Protein AF-X1NFS2-F1 (afdb_monomer_lite)

Structure (mmCIF, N/CA/C/O backbone):
data_AF-X1NFS2-F1
#
_entry.id   AF-X1NFS2-F1
#
loop_
_atom_site.group_PDB
_atom_site.id
_atom_site.type_symbol
_atom_site.label_atom_id
_atom_site.label_alt_id
_atom_site.label_comp_id
_atom_site.label_asym_id
_atom_site.label_entity_id
_atom_site.label_seq_id
_atom_site.pdbx_PDB_ins_code
_atom_site.Cartn_x
_atom_site.Cartn_y
_atom_site.Cartn_z
_atom_site.occupancy
_atom_site.B_iso_or_equiv
_atom_site.auth_seq_id
_atom_site.auth_comp_id
_atom_site.auth_asym_id
_atom_site.auth_atom_id
_atom_site.pdbx_PDB_model_num
ATOM 1 N N . ASP A 1 1 ? -10.050 -26.938 -20.218 1.00 44.41 1 ASP A N 1
ATOM 2 C CA . ASP A 1 1 ? -10.256 -25.912 -19.176 1.00 44.41 1 ASP A CA 1
ATOM 3 C C . ASP A 1 1 ? -10.489 -24.533 -19.755 1.00 44.41 1 ASP A C 1
ATOM 5 O O . ASP A 1 1 ? -9.606 -23.924 -20.346 1.00 44.41 1 ASP A O 1
ATOM 9 N N . CYS A 1 2 ? -11.745 -24.099 -19.664 1.00 41.06 2 CYS A N 1
ATOM 10 C CA . CYS A 1 2 ? -12.305 -22.962 -20.381 1.00 41.06 2 CYS A CA 1
ATOM 11 C C . CYS A 1 2 ? -11.637 -21.621 -20.049 1.00 41.06 2 CYS A C 1
ATOM 13 O O . CYS A 1 2 ? -11.488 -21.238 -18.887 1.00 41.06 2 CYS A O 1
ATOM 15 N N . TYR A 1 3 ? -11.348 -20.866 -21.108 1.00 47.44 3 TYR A N 1
ATOM 16 C CA . TYR A 1 3 ? -11.021 -19.443 -21.130 1.00 47.44 3 TYR A CA 1
ATOM 17 C C . TYR A 1 3 ? -12.019 -18.624 -20.284 1.00 47.44 3 TYR A C 1
ATOM 19 O O . TYR A 1 3 ? -13.071 -18.190 -20.753 1.00 47.44 3 TYR A O 1
ATOM 27 N N . ASN A 1 4 ? -11.715 -18.411 -19.000 1.00 65.75 4 ASN A N 1
ATOM 28 C CA . ASN A 1 4 ? -12.562 -17.617 -18.113 1.00 65.75 4 ASN A CA 1
ATOM 29 C C . ASN A 1 4 ? -12.209 -16.131 -18.257 1.00 65.75 4 ASN A C 1
ATOM 31 O O . ASN A 1 4 ? -11.450 -15.558 -17.470 1.00 65.75 4 ASN A O 1
ATOM 35 N N . LYS A 1 5 ? -12.793 -15.506 -19.285 1.00 57.88 5 LYS A N 1
ATOM 36 C CA . LYS A 1 5 ? -12.646 -14.079 -19.615 1.00 57.88 5 LYS A CA 1
ATOM 37 C C . LYS A 1 5 ? -12.845 -13.163 -18.400 1.00 57.88 5 LYS A C 1
ATOM 39 O O . LYS A 1 5 ? -12.156 -12.155 -18.286 1.00 57.88 5 LYS A O 1
ATOM 44 N N . ARG A 1 6 ? -13.727 -13.532 -17.462 1.00 56.00 6 ARG A N 1
ATOM 45 C CA . ARG A 1 6 ? -14.019 -12.769 -16.237 1.00 56.00 6 ARG A CA 1
ATOM 46 C C . ARG A 1 6 ? -12.866 -12.825 -15.230 1.00 56.00 6 ARG A C 1
ATOM 48 O O . ARG A 1 6 ? -12.454 -11.774 -14.752 1.00 56.00 6 ARG A O 1
ATOM 55 N N . ARG A 1 7 ? -12.268 -14.001 -14.984 1.00 58.59 7 ARG A N 1
ATOM 56 C CA . ARG A 1 7 ? -11.038 -14.127 -14.165 1.00 58.59 7 ARG A CA 1
ATOM 57 C C . ARG A 1 7 ? -9.870 -13.345 -14.769 1.00 58.59 7 ARG A C 1
ATOM 59 O O . ARG A 1 7 ? -9.134 -12.699 -14.027 1.00 58.59 7 ARG A O 1
ATOM 66 N N . ILE A 1 8 ? -9.724 -13.371 -16.096 1.00 60.22 8 ILE A N 1
ATOM 67 C CA . ILE A 1 8 ? -8.680 -12.616 -16.808 1.00 60.22 8 ILE A CA 1
ATOM 68 C C . ILE A 1 8 ? -8.913 -11.107 -16.644 1.00 60.22 8 ILE A C 1
ATOM 70 O O . ILE A 1 8 ? -8.021 -10.398 -16.186 1.00 60.22 8 ILE A O 1
ATOM 74 N N . LEU A 1 9 ? -10.125 -10.611 -16.915 1.00 60.97 9 LEU A N 1
ATOM 75 C CA . LEU A 1 9 ? -10.471 -9.195 -16.731 1.00 60.97 9 LEU A CA 1
ATOM 76 C C . LEU A 1 9 ? -10.301 -8.732 -15.281 1.00 60.97 9 LEU A C 1
ATOM 78 O O . LEU A 1 9 ? -9.800 -7.635 -15.041 1.00 60.97 9 LEU A O 1
ATOM 82 N N . GLU A 1 10 ? -10.672 -9.559 -14.307 1.00 60.59 10 GLU A N 1
ATOM 83 C CA . GLU A 1 10 ? -10.502 -9.250 -12.888 1.00 60.59 10 GLU A CA 1
ATOM 84 C C . GLU A 1 10 ? -9.035 -9.186 -12.453 1.00 60.59 10 GLU A C 1
ATOM 86 O O . GLU A 1 10 ? -8.709 -8.387 -11.569 1.00 60.59 10 GLU A O 1
ATOM 91 N N . ALA A 1 11 ? -8.164 -10.003 -13.052 1.00 57.12 11 ALA A N 1
ATOM 92 C CA . ALA A 1 11 ? -6.718 -9.926 -12.863 1.00 57.12 11 ALA A CA 1
ATOM 93 C C . ALA A 1 11 ? -6.122 -8.693 -13.568 1.00 57.12 11 ALA A C 1
ATOM 95 O O . ALA A 1 11 ? -5.189 -8.076 -13.057 1.00 57.12 11 ALA A O 1
ATOM 96 N N . MET A 1 12 ? -6.692 -8.286 -14.708 1.00 61.28 12 MET A N 1
ATOM 97 C CA . MET A 1 12 ? -6.244 -7.123 -15.481 1.00 61.28 12 MET A CA 1
ATOM 98 C C . MET A 1 12 ? -6.721 -5.773 -14.927 1.00 61.28 12 MET A C 1
ATOM 100 O O . MET A 1 12 ? -6.100 -4.754 -15.231 1.00 61.28 12 MET A O 1
ATOM 104 N N . THR A 1 13 ? -7.797 -5.739 -14.134 1.00 69.19 13 THR A N 1
ATOM 105 C CA . THR A 1 13 ? -8.452 -4.493 -13.677 1.00 69.19 13 THR A CA 1
ATOM 106 C C . THR A 1 13 ? -8.474 -4.316 -12.155 1.00 69.19 13 THR A C 1
ATOM 108 O O . THR A 1 13 ? -9.276 -3.543 -11.631 1.00 69.19 13 THR A O 1
ATOM 111 N N . TYR A 1 14 ? -7.574 -4.987 -11.434 1.00 79.00 14 TYR A N 1
ATOM 112 C CA . TYR A 1 14 ? -7.503 -4.933 -9.974 1.00 79.00 14 TYR A CA 1
ATOM 113 C C . TYR A 1 14 ? -7.518 -3.511 -9.373 1.00 79.00 14 TYR A C 1
ATOM 115 O O . TYR A 1 14 ? -6.587 -2.730 -9.544 1.00 79.00 14 TYR A O 1
ATOM 123 N N . GLY A 1 15 ? -8.534 -3.189 -8.574 1.00 86.25 15 GLY A N 1
ATOM 124 C CA . GLY A 1 15 ? -8.555 -1.949 -7.805 1.00 86.25 15 GLY A CA 1
ATOM 125 C C . GLY A 1 15 ? -9.428 -2.044 -6.566 1.00 86.25 15 GLY A C 1
ATOM 126 O O . GLY A 1 15 ? -10.465 -2.708 -6.589 1.00 86.25 15 GLY A O 1
ATOM 127 N N . VAL A 1 16 ? -9.011 -1.369 -5.497 1.00 91.00 16 VAL A N 1
ATOM 128 C CA . VAL A 1 16 ? -9.819 -1.202 -4.284 1.00 91.00 16 VAL A CA 1
ATOM 129 C C . VAL A 1 16 ? -10.737 0.012 -4.471 1.00 91.00 16 VAL A C 1
ATOM 131 O O . VAL A 1 16 ? -10.239 1.111 -4.728 1.00 91.00 16 VAL A O 1
ATOM 134 N N . PRO A 1 17 ? -12.069 -0.154 -4.383 1.00 91.06 17 PRO A N 1
ATOM 135 C CA . PRO A 1 17 ? -13.008 0.941 -4.596 1.00 91.06 17 PRO A CA 1
ATOM 136 C C . PRO A 1 17 ? -12.897 1.984 -3.482 1.00 91.06 17 PRO A C 1
ATOM 138 O O . PRO A 1 17 ? -12.544 1.659 -2.348 1.00 91.06 17 PRO A O 1
ATOM 141 N N . ALA A 1 18 ? -13.239 3.237 -3.795 1.00 90.31 18 ALA A N 1
ATOM 142 C CA . ALA A 1 18 ? -13.035 4.365 -2.889 1.00 90.31 18 ALA A CA 1
ATOM 143 C C . ALA A 1 18 ? -13.577 4.165 -1.458 1.00 90.31 18 ALA A C 1
ATOM 145 O O . ALA A 1 18 ? -12.801 4.417 -0.536 1.00 90.31 18 ALA A O 1
ATOM 146 N N . PRO A 1 19 ? -14.801 3.635 -1.250 1.00 91.00 19 PRO A N 1
ATOM 147 C CA . PRO A 1 19 ? -15.354 3.404 0.091 1.00 91.00 19 PRO A CA 1
ATOM 148 C C . PRO A 1 19 ? -14.625 2.334 0.916 1.00 91.00 19 PRO A C 1
ATOM 150 O O . PRO A 1 19 ? -14.922 2.166 2.090 1.00 91.00 1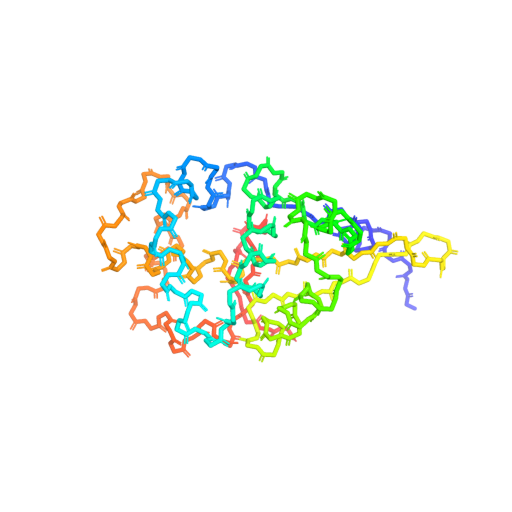9 PRO A O 1
ATOM 153 N N . ARG A 1 20 ? -13.708 1.575 0.303 1.00 92.94 20 ARG A N 1
ATOM 154 C CA . ARG A 1 20 ? -12.952 0.486 0.942 1.00 92.94 20 ARG A CA 1
ATOM 155 C C . ARG A 1 20 ? -11.458 0.784 1.064 1.00 92.94 20 ARG A C 1
ATOM 157 O O . ARG A 1 20 ? -10.673 -0.071 1.476 1.00 92.94 20 ARG A O 1
ATOM 164 N N . ARG A 1 21 ? -11.027 1.985 0.671 1.00 92.88 21 ARG A N 1
ATOM 165 C CA . ARG A 1 21 ? -9.631 2.410 0.806 1.00 92.88 21 ARG A CA 1
ATOM 166 C C . ARG A 1 21 ? -9.372 2.864 2.237 1.00 92.8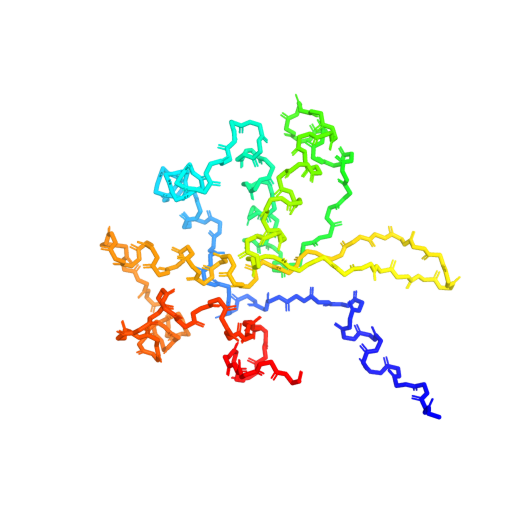8 21 ARG A C 1
ATOM 168 O O . ARG A 1 21 ? -9.579 4.025 2.563 1.00 92.88 21 ARG A O 1
ATOM 175 N N . MET A 1 22 ? -8.838 1.951 3.044 1.00 93.62 22 MET A N 1
ATOM 176 C CA . MET A 1 22 ? -8.458 2.217 4.441 1.00 93.62 22 MET A CA 1
ATOM 177 C C . MET A 1 22 ? -7.371 3.302 4.577 1.00 93.62 22 MET A C 1
ATOM 179 O O . MET A 1 22 ? -7.243 3.945 5.611 1.00 93.62 22 MET A O 1
ATOM 183 N N . LEU A 1 23 ? -6.573 3.515 3.524 1.00 94.12 23 LEU A N 1
ATOM 184 C CA . LEU A 1 23 ? -5.551 4.556 3.463 1.00 94.12 23 LEU A CA 1
ATOM 185 C C . LEU A 1 23 ? -5.950 5.607 2.424 1.00 94.12 23 LEU A C 1
ATOM 187 O O . LEU A 1 23 ? -5.854 5.366 1.220 1.00 94.12 23 LEU A O 1
ATOM 191 N N . THR A 1 24 ? -6.394 6.771 2.892 1.00 93.19 24 THR A N 1
ATOM 192 C CA . THR A 1 24 ? -6.723 7.927 2.045 1.00 93.19 24 THR A CA 1
ATOM 193 C C . THR A 1 24 ? -5.505 8.839 1.861 1.00 93.19 24 THR A C 1
ATOM 195 O O . THR A 1 24 ? -4.575 8.782 2.671 1.00 93.19 24 THR A O 1
ATOM 198 N N . PRO A 1 25 ? -5.482 9.723 0.842 1.00 93.88 25 PRO A N 1
ATOM 199 C CA . PRO A 1 25 ? -4.372 10.660 0.657 1.00 93.88 25 PRO A CA 1
ATOM 200 C C . PRO A 1 25 ? -4.146 11.561 1.877 1.00 93.88 25 PRO A C 1
ATOM 202 O O . PRO A 1 25 ? -3.010 11.756 2.306 1.00 93.88 25 PRO A O 1
ATOM 205 N N . GLY A 1 26 ? -5.234 12.050 2.483 1.00 92.75 26 GLY A N 1
ATOM 206 C CA . GLY A 1 26 ? -5.168 12.870 3.691 1.00 92.75 26 GLY A CA 1
ATOM 207 C C . GLY A 1 26 ? -4.599 12.109 4.889 1.00 92.75 26 GLY A C 1
ATOM 208 O O . GLY A 1 26 ? -3.801 12.668 5.637 1.00 92.75 26 GLY A O 1
ATOM 209 N N . LEU A 1 27 ? -4.956 10.831 5.054 1.00 93.50 27 LEU A N 1
ATOM 210 C CA . LEU A 1 27 ? -4.408 10.001 6.126 1.00 93.50 27 LEU A CA 1
ATOM 211 C C . LEU A 1 27 ? -2.920 9.700 5.906 1.00 93.50 27 LEU A C 1
ATOM 213 O O . LEU A 1 27 ? -2.134 9.837 6.840 1.00 93.50 27 LEU A O 1
ATOM 217 N N . LEU A 1 28 ? -2.532 9.349 4.675 1.00 94.44 28 LEU A N 1
ATOM 218 C CA . LEU A 1 28 ? -1.138 9.094 4.301 1.00 94.44 28 LEU A CA 1
ATOM 219 C C . LEU A 1 28 ? -0.239 10.298 4.616 1.00 94.44 28 LEU A C 1
ATOM 221 O O . LEU A 1 28 ? 0.846 10.115 5.158 1.00 94.44 28 LEU A O 1
ATOM 225 N N . LEU A 1 29 ? -0.706 11.516 4.321 1.00 93.88 29 LEU A N 1
ATOM 226 C CA . LEU A 1 29 ? 0.028 12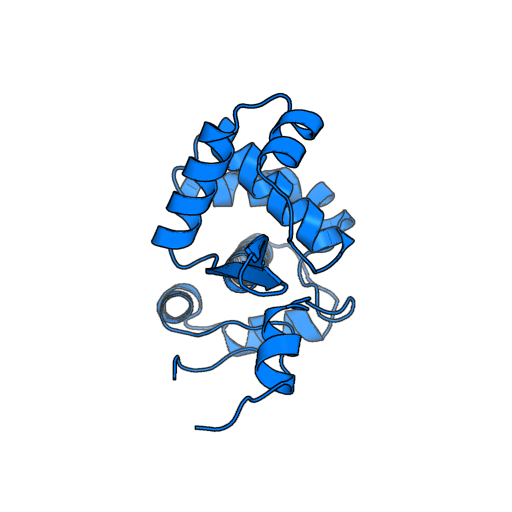.745 4.624 1.00 93.88 29 LEU A CA 1
ATOM 227 C C . LEU A 1 29 ? 0.078 13.023 6.134 1.00 93.88 29 LEU A C 1
ATOM 229 O O . LEU A 1 29 ? 1.154 13.207 6.693 1.00 93.88 29 LEU A O 1
ATOM 233 N N . LYS A 1 30 ? -1.076 13.006 6.816 1.00 94.88 30 LYS A N 1
ATOM 234 C CA . LYS A 1 30 ? -1.174 13.323 8.254 1.00 94.88 30 LYS A CA 1
ATOM 235 C C . LYS A 1 30 ? -0.436 12.329 9.150 1.00 94.88 30 LYS A C 1
ATOM 237 O O . LYS A 1 30 ? -0.040 12.683 10.256 1.00 94.88 30 LYS A O 1
ATOM 242 N N . LYS A 1 31 ? -0.308 11.074 8.718 1.00 95.56 31 LYS A N 1
ATOM 243 C CA . LYS A 1 31 ? 0.329 9.989 9.481 1.00 95.56 31 LYS A CA 1
ATOM 244 C C . LYS A 1 31 ? 1.624 9.505 8.836 1.00 95.56 31 LYS A C 1
ATOM 246 O O . LYS A 1 31 ? 2.064 8.389 9.112 1.00 95.56 31 LYS A O 1
ATOM 251 N N . HIS A 1 32 ? 2.242 10.354 8.016 1.00 94.88 32 HIS A N 1
ATOM 252 C CA . HIS A 1 32 ? 3.482 10.060 7.307 1.00 94.88 32 HIS A CA 1
ATOM 253 C C . HIS A 1 32 ? 4.557 9.466 8.226 1.00 94.88 32 HIS A C 1
ATOM 255 O O . HIS A 1 32 ? 5.113 8.418 7.909 1.00 94.88 32 HIS A O 1
ATOM 261 N N . ASP A 1 33 ? 4.805 10.074 9.387 1.00 95.38 33 ASP A N 1
ATOM 262 C CA . ASP A 1 33 ? 5.897 9.645 10.268 1.00 95.38 33 ASP A CA 1
ATOM 263 C C . ASP A 1 33 ? 5.647 8.279 10.903 1.00 95.38 33 ASP A C 1
ATOM 265 O O . ASP A 1 33 ? 6.558 7.458 10.957 1.00 95.38 33 ASP A O 1
ATOM 269 N N . TYR A 1 34 ? 4.405 7.969 11.278 1.00 96.50 34 TYR A N 1
ATOM 270 C CA . TYR A 1 34 ? 4.045 6.631 11.752 1.00 96.50 34 TYR A CA 1
ATOM 271 C C . TYR A 1 34 ? 4.208 5.580 10.651 1.00 96.50 34 TYR A C 1
ATOM 273 O O . TYR A 1 34 ? 4.781 4.517 10.885 1.00 96.50 34 TYR A O 1
ATOM 281 N N . ILE A 1 35 ? 3.765 5.886 9.427 1.00 96.50 35 ILE A N 1
ATOM 282 C CA . ILE A 1 35 ? 3.936 4.989 8.275 1.00 96.50 35 ILE A CA 1
ATOM 283 C C . ILE A 1 35 ? 5.429 4.795 7.980 1.00 96.50 35 ILE A C 1
ATOM 285 O O . ILE A 1 35 ? 5.880 3.674 7.750 1.00 96.50 35 ILE A O 1
ATOM 289 N N . ARG A 1 36 ? 6.224 5.867 8.048 1.00 96.31 36 ARG A N 1
ATOM 290 C CA . ARG A 1 36 ? 7.678 5.821 7.874 1.00 96.31 36 ARG A CA 1
ATOM 291 C C . ARG A 1 36 ? 8.331 4.940 8.934 1.00 96.31 36 ARG A C 1
ATOM 293 O O . ARG A 1 36 ? 9.191 4.138 8.577 1.00 96.31 36 ARG A O 1
ATOM 300 N N . THR A 1 37 ? 7.928 5.066 10.197 1.00 96.44 37 THR A N 1
ATOM 301 C CA . THR A 1 37 ? 8.418 4.240 11.309 1.00 96.44 37 THR A CA 1
ATOM 302 C C . THR A 1 37 ? 8.075 2.769 11.099 1.00 96.44 37 THR A C 1
ATOM 304 O O . THR A 1 37 ? 8.960 1.924 11.202 1.00 96.44 37 THR A O 1
ATOM 307 N N . TYR A 1 38 ? 6.845 2.451 10.688 1.00 96.31 38 TYR A N 1
ATOM 308 C CA . TYR A 1 38 ? 6.470 1.079 10.337 1.00 96.31 38 TYR A CA 1
ATOM 309 C C . TYR A 1 38 ? 7.372 0.501 9.235 1.00 96.31 38 TYR A C 1
ATOM 311 O O . TYR A 1 38 ? 7.924 -0.589 9.374 1.00 96.31 38 TYR A O 1
ATOM 319 N N . LEU A 1 39 ? 7.591 1.256 8.154 1.00 95.94 39 LEU A N 1
ATOM 320 C CA . LEU A 1 39 ? 8.461 0.835 7.053 1.00 95.94 39 LEU A CA 1
ATOM 321 C C . LEU A 1 39 ? 9.941 0.731 7.468 1.00 95.94 39 LEU A C 1
ATOM 323 O O . LEU A 1 39 ? 10.686 -0.074 6.908 1.00 95.94 39 LEU A O 1
ATOM 327 N N . LEU A 1 40 ? 10.385 1.529 8.442 1.00 95.12 40 LEU A N 1
ATOM 328 C CA . LEU A 1 40 ? 11.723 1.432 9.026 1.00 95.12 40 LEU A CA 1
ATOM 329 C C . LEU A 1 40 ? 11.884 0.136 9.826 1.00 95.12 40 LEU A C 1
ATOM 331 O O . LEU A 1 40 ? 12.897 -0.540 9.660 1.00 95.12 40 LEU A O 1
ATOM 335 N N . ASN A 1 41 ? 10.866 -0.257 10.594 1.00 93.44 41 ASN A N 1
ATOM 336 C CA . ASN A 1 41 ? 10.840 -1.527 11.330 1.00 93.44 41 ASN A CA 1
ATOM 337 C C . ASN A 1 41 ? 10.859 -2.754 10.401 1.00 93.44 41 ASN A C 1
ATOM 339 O O . ASN A 1 41 ? 11.222 -3.846 10.821 1.00 93.44 41 ASN A O 1
ATOM 343 N N . MET A 1 42 ? 10.536 -2.575 9.117 1.00 89.75 42 MET A N 1
ATOM 344 C CA . MET A 1 42 ? 10.716 -3.589 8.073 1.00 89.75 42 MET A CA 1
ATOM 345 C C . MET A 1 42 ? 12.132 -3.625 7.465 1.00 89.75 42 MET A C 1
ATOM 347 O O . MET A 1 42 ? 12.358 -4.296 6.456 1.00 89.75 42 MET A O 1
ATOM 351 N N . HIS A 1 43 ? 13.086 -2.870 8.016 1.00 93.44 43 HIS A N 1
ATOM 352 C CA . HIS A 1 43 ? 14.459 -2.753 7.511 1.00 93.44 43 HIS A CA 1
ATOM 353 C C . HIS A 1 43 ? 14.543 -2.283 6.045 1.00 93.44 43 HIS A C 1
ATOM 355 O O . HIS A 1 43 ? 15.444 -2.665 5.280 1.00 93.44 43 HIS A O 1
ATOM 361 N N . LEU A 1 44 ? 13.597 -1.436 5.626 1.00 93.75 44 LEU A N 1
ATOM 362 C CA . LEU A 1 44 ? 13.704 -0.703 4.369 1.00 93.75 44 LEU A CA 1
ATOM 363 C C . LEU A 1 44 ? 14.678 0.464 4.550 1.00 93.75 44 LEU A C 1
ATOM 365 O O . LEU A 1 44 ? 14.551 1.257 5.483 1.00 93.75 44 LEU A O 1
ATOM 369 N N . THR A 1 45 ? 15.633 0.596 3.634 1.00 94.25 45 THR A N 1
ATOM 370 C CA . THR A 1 45 ? 16.508 1.773 3.514 1.00 94.25 45 THR A CA 1
ATOM 371 C C . THR A 1 45 ? 15.699 3.010 3.122 1.00 94.25 45 THR A C 1
ATOM 373 O O . THR A 1 45 ? 14.562 2.897 2.672 1.00 94.25 45 THR A O 1
ATOM 376 N N . THR A 1 46 ? 16.282 4.208 3.222 1.00 93.50 46 THR A N 1
ATOM 377 C CA . THR A 1 46 ? 15.600 5.454 2.825 1.00 93.50 46 THR A CA 1
ATOM 378 C C . THR A 1 46 ? 15.036 5.388 1.404 1.00 93.50 46 THR A C 1
ATOM 380 O O . THR A 1 46 ? 13.848 5.620 1.217 1.00 93.50 46 THR A O 1
ATOM 383 N N . ALA A 1 47 ? 15.836 4.966 0.421 1.00 91.81 47 ALA A N 1
ATOM 384 C CA . ALA A 1 47 ? 15.376 4.886 -0.966 1.00 91.81 47 ALA A CA 1
ATOM 385 C C . ALA A 1 47 ? 14.282 3.822 -1.177 1.00 91.81 47 ALA A C 1
ATOM 387 O O . ALA A 1 47 ? 13.403 3.988 -2.020 1.00 91.81 47 ALA A O 1
ATOM 388 N N . GLU A 1 48 ? 14.317 2.724 -0.418 1.00 94.56 48 GLU A N 1
ATOM 389 C CA . GLU A 1 48 ? 13.273 1.698 -0.485 1.00 94.56 48 GLU A CA 1
ATOM 390 C C . GLU A 1 48 ? 11.968 2.169 0.173 1.00 94.56 48 GLU A C 1
ATOM 392 O O . GLU A 1 48 ? 10.886 1.856 -0.322 1.00 94.56 48 GLU A O 1
ATOM 397 N N . ARG A 1 49 ? 12.053 2.964 1.249 1.00 95.06 49 ARG A N 1
ATOM 398 C CA . ARG A 1 49 ? 10.885 3.616 1.855 1.00 95.06 49 ARG A CA 1
ATOM 399 C C . ARG A 1 49 ? 10.256 4.622 0.899 1.00 95.06 49 ARG A C 1
ATOM 401 O O . ARG A 1 49 ? 9.040 4.598 0.762 1.00 95.06 49 ARG A O 1
ATOM 408 N N . ASP A 1 50 ? 11.052 5.416 0.182 1.00 94.00 50 ASP A N 1
ATOM 409 C CA . ASP A 1 50 ? 10.544 6.332 -0.853 1.00 94.00 50 ASP A CA 1
ATOM 410 C C . ASP A 1 50 ? 9.739 5.560 -1.919 1.00 94.00 50 ASP A C 1
ATOM 412 O O . ASP A 1 50 ? 8.655 5.978 -2.323 1.00 94.00 50 ASP A O 1
ATOM 416 N N . ALA A 1 51 ? 10.222 4.382 -2.337 1.00 95.12 51 ALA A N 1
ATOM 417 C CA . ALA A 1 51 ? 9.501 3.516 -3.272 1.00 95.12 51 ALA A CA 1
ATOM 418 C C . ALA A 1 51 ? 8.206 2.933 -2.678 1.00 95.12 51 ALA A C 1
ATOM 420 O O . ALA A 1 51 ? 7.183 2.880 -3.362 1.00 95.12 51 ALA A O 1
ATOM 421 N N . ALA A 1 52 ? 8.218 2.524 -1.406 1.00 96.12 52 ALA A N 1
ATOM 422 C CA . ALA A 1 52 ? 7.012 2.076 -0.713 1.00 96.12 52 ALA A CA 1
ATOM 423 C C . ALA A 1 52 ? 5.976 3.210 -0.598 1.00 96.12 52 ALA A C 1
ATOM 425 O O . ALA A 1 52 ? 4.806 3.001 -0.912 1.00 96.12 52 ALA A O 1
ATOM 426 N N . PHE A 1 53 ? 6.403 4.424 -0.239 1.00 96.06 53 PHE A N 1
ATOM 427 C CA . PHE A 1 53 ? 5.545 5.610 -0.209 1.00 96.06 53 PHE A CA 1
ATOM 428 C C . PHE A 1 53 ? 4.972 5.947 -1.581 1.00 96.06 53 PHE A C 1
ATOM 430 O O . PHE A 1 53 ? 3.787 6.254 -1.684 1.00 96.06 53 PHE A O 1
ATOM 437 N N . PHE A 1 54 ? 5.766 5.833 -2.643 1.00 95.81 54 PHE A N 1
ATOM 438 C CA . PHE A 1 54 ? 5.291 6.016 -4.010 1.00 95.81 54 PHE A CA 1
ATOM 439 C C . PHE A 1 54 ? 4.155 5.037 -4.361 1.00 95.81 54 PHE A C 1
ATOM 441 O O . PHE A 1 54 ? 3.109 5.456 -4.863 1.00 95.81 54 PHE A O 1
ATOM 448 N N . LEU A 1 55 ? 4.300 3.750 -4.019 1.00 96.44 55 LEU A N 1
ATOM 449 C CA . LEU A 1 55 ? 3.244 2.746 -4.204 1.00 96.44 55 LEU A CA 1
ATOM 450 C C . LEU A 1 55 ? 1.996 3.059 -3.357 1.00 96.44 55 LEU A C 1
ATOM 452 O O . LEU A 1 55 ? 0.875 3.022 -3.873 1.00 96.44 55 LEU A O 1
ATOM 456 N N . LEU A 1 56 ? 2.181 3.410 -2.079 1.00 97.00 56 LEU A N 1
ATOM 457 C CA . LEU A 1 56 ? 1.097 3.774 -1.158 1.00 97.00 56 LEU A CA 1
ATOM 458 C C . LEU A 1 56 ? 0.346 5.029 -1.614 1.00 97.00 56 LEU A C 1
ATOM 460 O O . LEU A 1 56 ? -0.877 5.079 -1.502 1.00 97.00 56 LEU A O 1
ATOM 464 N N . ARG A 1 57 ? 1.048 6.015 -2.182 1.00 95.81 57 ARG A N 1
ATOM 465 C CA . ARG A 1 57 ? 0.454 7.225 -2.760 1.00 95.81 57 ARG A CA 1
ATOM 466 C C . ARG A 1 57 ? -0.478 6.863 -3.909 1.00 95.81 57 ARG A C 1
ATOM 468 O O . ARG A 1 57 ? -1.639 7.260 -3.904 1.00 95.81 57 ARG A O 1
ATOM 475 N N . ILE A 1 58 ? -0.008 6.056 -4.860 1.00 95.25 58 ILE A N 1
ATOM 476 C CA . ILE A 1 58 ? -0.826 5.611 -5.998 1.00 95.25 58 ILE A CA 1
ATOM 477 C C . ILE A 1 58 ? -2.063 4.842 -5.510 1.00 95.25 58 ILE A C 1
ATOM 479 O O . ILE A 1 58 ? -3.172 5.086 -5.988 1.00 95.25 58 ILE A O 1
ATOM 483 N N . TYR A 1 59 ? -1.899 3.960 -4.519 1.00 96.44 59 TYR A N 1
ATOM 484 C CA . TYR A 1 59 ? -3.022 3.264 -3.889 1.00 96.44 59 TYR A CA 1
ATOM 485 C C . TYR A 1 59 ? -4.028 4.237 -3.268 1.00 96.44 59 TYR A C 1
ATOM 487 O O . TYR A 1 59 ? -5.226 4.140 -3.535 1.00 96.44 59 TYR A O 1
ATOM 495 N N . ALA A 1 60 ? -3.552 5.198 -2.478 1.00 94.81 60 ALA A N 1
ATOM 496 C CA . ALA A 1 60 ? -4.408 6.147 -1.784 1.00 94.81 60 ALA A CA 1
ATOM 497 C C . ALA A 1 60 ? -5.250 6.975 -2.767 1.00 94.81 60 ALA A C 1
ATOM 499 O O . ALA A 1 60 ? -6.447 7.148 -2.548 1.00 94.81 60 ALA A O 1
ATOM 500 N N . TYR A 1 61 ? -4.668 7.413 -3.890 1.00 92.94 61 TYR A N 1
ATOM 501 C CA . TYR A 1 61 ? -5.366 8.223 -4.896 1.00 92.94 61 TYR A CA 1
ATOM 502 C C . TYR A 1 61 ? -6.284 7.426 -5.821 1.00 92.94 61 TYR A C 1
ATOM 504 O O . TYR A 1 61 ? -7.398 7.877 -6.097 1.00 92.94 61 TYR A O 1
ATOM 512 N N . TYR A 1 62 ? -5.879 6.229 -6.250 1.00 92.56 62 TYR A N 1
ATOM 513 C CA . TYR A 1 62 ? -6.569 5.521 -7.338 1.00 92.56 62 TYR A CA 1
ATOM 514 C C . TYR A 1 62 ? -7.110 4.140 -6.961 1.00 92.56 62 TYR A C 1
ATOM 516 O O . TYR A 1 62 ? -7.885 3.560 -7.719 1.00 92.56 62 TYR A O 1
ATOM 524 N N . GLY A 1 63 ? -6.665 3.562 -5.841 1.00 90.88 63 GLY A N 1
ATOM 525 C CA . GLY A 1 63 ? -6.954 2.176 -5.452 1.00 90.88 63 GLY A CA 1
ATOM 526 C C . GLY A 1 63 ? -6.351 1.119 -6.390 1.00 90.88 63 GLY A C 1
ATOM 527 O O . GLY A 1 63 ? -6.479 -0.074 -6.126 1.00 90.88 63 GLY A O 1
ATOM 528 N N . LYS A 1 64 ? -5.695 1.550 -7.475 1.00 90.31 64 LYS A N 1
ATOM 529 C CA . LYS A 1 64 ? -5.118 0.753 -8.562 1.00 90.31 64 LYS A CA 1
ATOM 530 C C . LYS A 1 64 ? -3.637 1.097 -8.681 1.00 90.31 64 LYS A C 1
ATOM 532 O O . LYS A 1 64 ? -3.310 2.241 -8.982 1.00 90.31 64 LYS A O 1
ATOM 537 N N . VAL A 1 65 ? -2.744 0.133 -8.465 1.00 91.69 65 VAL A N 1
ATOM 538 C CA . VAL A 1 65 ? -1.294 0.388 -8.403 1.00 91.69 65 VAL A CA 1
ATOM 539 C C . VAL A 1 65 ? -0.594 -0.285 -9.577 1.00 91.69 65 VAL A C 1
ATOM 541 O O . VAL A 1 65 ? -0.245 -1.464 -9.514 1.00 91.69 65 VAL A O 1
ATOM 544 N N . TYR A 1 66 ? -0.407 0.476 -10.660 1.00 90.94 66 TYR A N 1
ATOM 545 C CA . TYR A 1 66 ? 0.204 0.005 -11.912 1.00 90.94 66 TYR A CA 1
ATOM 546 C C . TYR A 1 66 ? 1.444 0.784 -12.392 1.00 90.94 66 TYR A C 1
ATOM 548 O O . TYR A 1 66 ? 1.632 0.894 -13.608 1.00 90.94 66 TYR A O 1
ATOM 556 N N . PRO A 1 67 ? 2.286 1.372 -11.521 1.00 89.00 67 PRO A N 1
ATOM 557 C CA . PRO A 1 67 ? 3.419 2.139 -12.011 1.00 89.00 67 PRO A CA 1
ATOM 558 C C . PRO A 1 67 ? 4.451 1.239 -12.692 1.00 89.00 67 PRO A C 1
ATOM 560 O O . PRO A 1 67 ? 4.700 0.101 -12.276 1.00 89.00 67 PRO A O 1
ATOM 563 N N . LYS A 1 68 ? 5.121 1.785 -13.705 1.00 87.44 68 LYS A N 1
ATOM 564 C CA . LYS A 1 68 ? 6.379 1.230 -14.198 1.00 87.44 68 LYS A CA 1
ATOM 565 C C . LYS A 1 68 ? 7.525 1.829 -13.375 1.00 87.44 68 LYS A C 1
ATOM 567 O O . LYS A 1 68 ? 7.423 2.942 -12.867 1.00 87.44 68 LYS A O 1
ATOM 572 N N . ALA A 1 69 ? 8.645 1.113 -13.268 1.00 84.94 69 ALA A N 1
ATOM 573 C CA . ALA A 1 69 ? 9.824 1.617 -12.557 1.00 84.94 69 ALA A CA 1
ATOM 574 C C . ALA A 1 69 ? 10.325 3.000 -13.053 1.00 84.94 69 ALA A C 1
ATOM 576 O O . ALA A 1 69 ? 10.769 3.773 -12.210 1.00 84.94 69 ALA A O 1
ATOM 577 N N . PRO A 1 70 ? 10.240 3.359 -14.356 1.00 89.31 70 PRO A N 1
ATOM 578 C CA . PRO A 1 70 ? 10.529 4.719 -14.820 1.00 89.31 70 PRO A CA 1
ATOM 579 C C . PRO A 1 70 ? 9.654 5.812 -14.187 1.00 89.31 70 PRO A C 1
ATOM 581 O O . PRO A 1 70 ? 10.178 6.860 -13.834 1.00 89.31 70 PRO A O 1
ATOM 584 N N . ASN A 1 71 ? 8.365 5.549 -13.938 1.00 87.44 71 ASN A N 1
ATOM 585 C CA . ASN A 1 71 ? 7.489 6.535 -13.292 1.00 87.44 71 ASN A CA 1
ATOM 586 C C . ASN A 1 71 ? 7.988 6.885 -11.882 1.00 87.44 71 ASN A C 1
ATOM 588 O O . ASN A 1 71 ? 7.938 8.033 -11.468 1.00 87.44 71 ASN A O 1
ATOM 592 N N . TYR A 1 72 ? 8.521 5.900 -11.151 1.00 88.25 72 TYR A N 1
ATOM 593 C CA . TYR A 1 72 ? 9.156 6.151 -9.855 1.00 88.25 72 TYR A CA 1
ATOM 594 C C . TYR A 1 72 ? 10.433 6.990 -9.989 1.00 88.25 72 TYR A C 1
ATOM 596 O O . TYR A 1 72 ? 10.702 7.842 -9.148 1.00 88.25 72 TYR A O 1
ATOM 604 N N . THR A 1 73 ? 11.244 6.747 -11.021 1.00 88.50 73 THR A N 1
ATOM 605 C CA . THR A 1 73 ? 12.487 7.508 -11.200 1.00 88.50 73 THR A CA 1
ATOM 606 C C . THR A 1 73 ? 12.226 8.961 -11.565 1.00 88.50 73 THR A C 1
ATOM 608 O O . THR A 1 73 ? 12.934 9.828 -11.066 1.00 88.50 73 THR A O 1
ATOM 611 N N . GLU A 1 74 ? 11.202 9.210 -12.381 1.00 85.75 74 GLU A N 1
ATOM 612 C CA . GLU A 1 74 ? 10.743 10.550 -12.763 1.00 85.75 74 GLU A CA 1
ATOM 613 C C . GLU A 1 74 ? 10.155 11.296 -11.557 1.00 85.75 74 GLU A C 1
ATOM 615 O O . GLU A 1 74 ? 10.565 12.415 -11.268 1.00 85.75 74 GLU A O 1
ATOM 620 N N . ASP A 1 75 ? 9.271 10.651 -10.790 1.00 82.62 75 ASP A N 1
ATOM 621 C CA . ASP A 1 75 ? 8.568 11.300 -9.676 1.00 82.62 75 ASP A CA 1
ATOM 622 C C . ASP A 1 75 ? 9.425 11.486 -8.415 1.00 82.62 75 ASP A C 1
ATOM 624 O O . ASP A 1 75 ? 9.146 12.365 -7.598 1.00 82.62 75 ASP A O 1
ATOM 628 N N . CYS A 1 76 ? 10.403 10.607 -8.182 1.00 83.94 76 CYS A N 1
ATOM 629 C CA . CYS A 1 76 ? 11.161 10.571 -6.928 1.00 83.94 76 CYS A CA 1
ATOM 630 C C . CYS A 1 76 ? 12.651 10.887 -7.101 1.00 83.94 76 CYS A C 1
ATOM 632 O O . CYS A 1 76 ? 13.361 10.931 -6.098 1.00 83.94 76 CYS A O 1
ATOM 634 N N . TYR A 1 77 ? 13.147 11.072 -8.331 1.00 84.81 77 TYR A N 1
ATOM 635 C CA . TYR A 1 77 ? 14.572 11.296 -8.625 1.00 84.81 77 TYR A CA 1
ATOM 636 C C . TYR A 1 77 ? 15.491 10.215 -8.014 1.00 84.81 77 TYR A C 1
ATOM 638 O O . TYR A 1 77 ? 16.584 10.480 -7.510 1.00 84.81 77 TYR A O 1
ATOM 646 N N . ARG A 1 78 ? 15.031 8.956 -8.018 1.00 88.69 78 ARG A N 1
ATOM 647 C CA . ARG A 1 78 ? 15.742 7.782 -7.472 1.00 88.69 78 ARG A CA 1
ATOM 648 C C . ARG A 1 78 ? 15.973 6.720 -8.545 1.00 88.69 78 ARG A C 1
ATOM 650 O O . ARG A 1 78 ? 15.389 6.759 -9.617 1.00 88.69 78 ARG A O 1
ATOM 657 N N . SER A 1 79 ? 16.812 5.724 -8.251 1.00 90.56 79 SER A N 1
ATOM 658 C CA . SER A 1 79 ? 17.124 4.648 -9.203 1.00 90.56 79 SER A CA 1
ATOM 659 C C . SER A 1 79 ? 16.006 3.600 -9.326 1.00 90.56 79 SER A C 1
ATOM 661 O O . SER A 1 79 ? 15.392 3.205 -8.332 1.00 90.56 79 SER A O 1
ATOM 663 N N . LYS A 1 80 ? 15.840 3.017 -10.525 1.00 92.94 80 LYS A N 1
ATOM 664 C CA . LYS A 1 80 ? 14.965 1.843 -10.750 1.00 92.94 80 LYS A CA 1
ATOM 665 C C . LYS A 1 80 ? 15.328 0.668 -9.831 1.00 92.94 80 LYS A C 1
ATOM 667 O O . LYS A 1 80 ? 14.464 -0.118 -9.451 1.00 92.94 80 LYS A O 1
ATOM 672 N N . ARG A 1 81 ? 16.605 0.544 -9.452 1.00 93.12 81 ARG A N 1
ATOM 673 C CA . ARG A 1 81 ? 17.098 -0.519 -8.566 1.00 93.12 81 ARG A CA 1
ATOM 674 C C . ARG A 1 81 ? 16.505 -0.414 -7.162 1.00 93.12 81 ARG A C 1
ATOM 676 O O . ARG A 1 81 ? 16.151 -1.441 -6.590 1.00 93.12 81 ARG A O 1
ATOM 683 N N . SER A 1 82 ? 16.372 0.798 -6.624 1.00 92.00 82 SER A N 1
ATOM 684 C CA . SER A 1 82 ? 15.765 1.031 -5.307 1.00 92.00 82 SER A CA 1
ATOM 685 C C . SER A 1 82 ? 14.298 0.605 -5.285 1.00 92.00 82 SER A C 1
ATOM 687 O O . SER A 1 82 ? 13.873 -0.069 -4.349 1.00 92.00 82 SER A O 1
ATOM 689 N N . PHE A 1 83 ? 13.559 0.901 -6.361 1.00 94.94 83 PHE A N 1
ATOM 690 C CA . PHE A 1 83 ? 12.181 0.445 -6.537 1.00 94.94 83 PHE A CA 1
ATOM 691 C C . PHE A 1 83 ? 12.073 -1.081 -6.500 1.00 94.94 83 PHE A C 1
ATOM 693 O O . PHE A 1 83 ? 11.325 -1.634 -5.696 1.00 94.94 83 PHE A O 1
ATOM 700 N N . TRP A 1 84 ? 12.868 -1.780 -7.317 1.00 95.19 84 TRP A N 1
ATOM 701 C CA . TRP A 1 84 ? 12.822 -3.243 -7.366 1.00 95.19 84 TRP A CA 1
ATOM 702 C C . TRP A 1 84 ? 13.280 -3.906 -6.068 1.00 95.19 84 TRP A C 1
ATOM 704 O O . TRP A 1 84 ? 12.712 -4.924 -5.679 1.00 95.19 84 TRP A O 1
ATOM 714 N N . ARG A 1 85 ? 14.261 -3.328 -5.365 1.00 95.06 85 ARG A N 1
ATOM 715 C CA . ARG A 1 85 ? 14.671 -3.814 -4.040 1.00 95.06 85 ARG A CA 1
ATOM 716 C C . ARG A 1 85 ? 13.549 -3.679 -3.012 1.00 95.06 85 ARG A C 1
ATOM 718 O O . ARG A 1 85 ? 13.303 -4.633 -2.278 1.00 95.06 85 ARG A O 1
ATOM 725 N N . ALA A 1 86 ? 12.846 -2.545 -3.001 1.00 95.50 86 ALA A N 1
ATOM 726 C CA . ALA A 1 86 ? 11.703 -2.329 -2.118 1.00 95.50 86 ALA A CA 1
ATOM 727 C C . ALA A 1 86 ? 10.585 -3.337 -2.399 1.00 95.50 86 ALA A C 1
ATOM 729 O O . ALA A 1 86 ? 10.151 -4.035 -1.486 1.00 95.50 86 ALA A O 1
ATOM 730 N N . VAL A 1 87 ? 10.186 -3.476 -3.670 1.00 96.06 87 VAL A N 1
ATOM 731 C CA . VAL A 1 87 ? 9.180 -4.457 -4.106 1.00 96.06 87 VAL A CA 1
ATOM 732 C C . VAL A 1 87 ? 9.577 -5.863 -3.661 1.00 96.06 87 VAL A C 1
ATOM 734 O O . VAL A 1 87 ? 8.799 -6.520 -2.981 1.00 96.06 87 VAL A O 1
ATOM 737 N N . ALA A 1 88 ? 10.812 -6.291 -3.936 1.00 95.56 88 ALA A N 1
ATOM 738 C CA . ALA A 1 88 ? 11.275 -7.629 -3.578 1.00 95.56 88 ALA A CA 1
ATOM 739 C C . ALA A 1 88 ? 11.314 -7.881 -2.060 1.00 95.56 88 ALA A C 1
ATOM 741 O O . ALA A 1 88 ? 11.175 -9.025 -1.632 1.00 95.56 88 ALA A O 1
ATOM 742 N N . LYS A 1 89 ? 11.553 -6.856 -1.230 1.00 96.06 89 LYS A N 1
ATOM 743 C CA . LYS A 1 89 ? 11.484 -6.981 0.238 1.00 96.06 89 LYS A CA 1
ATOM 744 C C . LYS A 1 89 ? 10.038 -7.083 0.722 1.00 96.06 89 LYS A C 1
ATOM 746 O O . LYS A 1 89 ? 9.737 -7.938 1.548 1.00 96.06 89 LYS A O 1
ATOM 751 N N . LEU A 1 90 ? 9.148 -6.251 0.185 1.00 95.81 90 LEU A N 1
ATOM 752 C CA . LEU A 1 90 ? 7.723 -6.268 0.518 1.00 95.81 90 LEU A CA 1
ATOM 753 C C . LEU A 1 90 ? 7.043 -7.579 0.076 1.00 95.81 90 LEU A C 1
ATOM 755 O O . LEU A 1 90 ? 6.221 -8.111 0.820 1.00 95.81 90 LEU A O 1
ATOM 759 N N . GLU A 1 91 ? 7.412 -8.120 -1.093 1.00 95.19 91 GLU A N 1
ATOM 760 C CA . GLU A 1 91 ? 6.968 -9.435 -1.585 1.00 95.19 91 GLU A CA 1
ATOM 761 C C . GLU A 1 91 ? 7.466 -10.560 -0.669 1.00 95.19 91 GLU A C 1
ATOM 763 O O . GLU A 1 91 ? 6.680 -11.401 -0.244 1.00 95.19 91 GLU A O 1
ATOM 768 N N . ARG A 1 92 ? 8.756 -10.554 -0.298 1.00 94.12 92 ARG A N 1
ATOM 769 C CA . ARG A 1 92 ? 9.330 -11.547 0.630 1.00 94.12 92 ARG A CA 1
ATOM 770 C C . ARG A 1 92 ? 8.689 -11.514 2.016 1.00 94.12 92 ARG A C 1
ATOM 772 O O . ARG A 1 92 ? 8.547 -12.557 2.639 1.00 94.12 92 ARG A O 1
ATOM 779 N N . ALA A 1 93 ? 8.276 -10.337 2.480 1.00 92.06 93 ALA A N 1
ATOM 780 C CA . ALA A 1 93 ? 7.509 -10.180 3.714 1.00 92.06 93 ALA A CA 1
ATOM 781 C C . ALA A 1 93 ? 6.030 -10.604 3.570 1.00 92.06 93 ALA A C 1
ATOM 783 O O . ALA A 1 93 ? 5.273 -10.550 4.537 1.00 92.06 93 ALA A O 1
ATOM 784 N N . GLY A 1 94 ? 5.592 -10.985 2.365 1.00 92.50 94 GLY A N 1
ATOM 785 C CA . GLY A 1 94 ? 4.217 -11.374 2.067 1.00 92.50 94 GLY A CA 1
ATOM 786 C C . GLY A 1 94 ? 3.208 -10.229 2.155 1.00 92.50 94 GLY A C 1
ATOM 787 O O . GLY A 1 94 ? 2.013 -10.504 2.261 1.00 92.50 94 GLY A O 1
ATOM 788 N N . LEU A 1 95 ? 3.661 -8.966 2.152 1.00 94.62 95 LEU A N 1
ATOM 789 C CA . LEU A 1 95 ? 2.808 -7.783 2.328 1.00 94.62 95 LEU A CA 1
ATOM 790 C C . LEU A 1 95 ? 2.226 -7.249 1.020 1.00 94.62 95 LEU A C 1
ATOM 792 O O . LEU A 1 95 ? 1.195 -6.569 1.044 1.00 94.62 95 LEU A O 1
ATOM 796 N N . ILE A 1 96 ? 2.887 -7.531 -0.102 1.00 94.88 96 ILE A N 1
ATOM 797 C CA . ILE A 1 96 ? 2.410 -7.157 -1.431 1.00 94.88 96 ILE A CA 1
ATOM 798 C C . ILE A 1 96 ? 2.477 -8.352 -2.375 1.00 94.88 96 ILE A C 1
ATOM 800 O O . ILE A 1 96 ? 3.406 -9.152 -2.289 1.00 94.88 96 ILE A O 1
ATOM 804 N N . ASP A 1 97 ? 1.540 -8.407 -3.320 1.00 92.06 97 ASP A N 1
ATOM 805 C CA . ASP A 1 97 ? 1.605 -9.336 -4.451 1.00 92.06 97 ASP A CA 1
ATOM 806 C C . ASP A 1 97 ? 1.871 -8.548 -5.735 1.00 92.06 97 ASP A C 1
ATOM 808 O O . ASP A 1 97 ? 1.187 -7.556 -6.011 1.00 92.06 97 ASP A O 1
ATOM 812 N N . ARG A 1 98 ? 2.803 -9.014 -6.566 1.00 91.81 98 ARG A N 1
ATOM 813 C CA . ARG A 1 98 ? 2.986 -8.508 -7.929 1.00 91.81 98 ARG A CA 1
ATOM 814 C C . ARG A 1 98 ? 2.361 -9.469 -8.926 1.00 91.81 98 ARG A C 1
ATOM 816 O O . ARG A 1 98 ? 2.678 -10.652 -8.955 1.00 91.81 98 ARG A O 1
ATOM 823 N N . ILE A 1 99 ? 1.488 -8.941 -9.771 1.00 88.81 99 ILE A N 1
ATOM 824 C CA . ILE A 1 99 ? 0.806 -9.691 -10.823 1.00 88.81 99 ILE A CA 1
ATOM 825 C C . ILE A 1 99 ? 1.209 -9.086 -12.163 1.00 88.81 99 ILE A C 1
ATOM 827 O O . ILE A 1 99 ? 0.931 -7.914 -12.427 1.00 88.81 99 ILE A O 1
ATOM 831 N N . ASN A 1 100 ? 1.851 -9.880 -13.015 1.00 86.75 100 ASN A N 1
ATOM 832 C CA . ASN A 1 100 ? 2.167 -9.464 -14.378 1.00 86.75 100 ASN A CA 1
ATOM 833 C C . ASN A 1 100 ? 0.869 -9.284 -15.175 1.00 86.75 100 ASN A C 1
ATOM 835 O O . ASN A 1 100 ? -0.019 -10.137 -15.148 1.00 86.75 100 ASN A O 1
ATOM 839 N N . ARG A 1 101 ? 0.756 -8.171 -15.900 1.00 83.81 101 ARG A N 1
ATOM 840 C CA . ARG A 1 101 ? -0.381 -7.886 -16.777 1.00 83.81 101 ARG A CA 1
ATOM 841 C C . ARG A 1 101 ? 0.030 -8.087 -18.223 1.00 83.81 101 ARG A C 1
ATOM 843 O O . ARG A 1 101 ? 1.001 -7.478 -18.668 1.00 83.81 101 ARG A O 1
ATOM 850 N N . TYR A 1 102 ? -0.751 -8.880 -18.948 1.00 80.94 102 TYR A N 1
ATOM 851 C CA . TYR A 1 102 ? -0.503 -9.211 -20.348 1.00 80.94 102 TYR A CA 1
ATOM 852 C C . TYR A 1 102 ? -1.634 -8.711 -21.241 1.00 80.94 102 TYR A C 1
ATOM 854 O O . TYR A 1 102 ? -2.799 -8.813 -20.869 1.00 80.94 102 TYR A O 1
ATOM 862 N N . LEU A 1 103 ? -1.294 -8.213 -22.425 1.00 79.44 103 LEU A N 1
ATOM 863 C CA . LEU A 1 103 ? -2.219 -7.948 -23.523 1.00 79.44 103 LEU A CA 1
ATOM 864 C C . LEU A 1 103 ? -1.672 -8.673 -24.752 1.00 79.44 103 LEU A C 1
ATOM 866 O O . LEU A 1 103 ? -0.523 -8.446 -25.113 1.00 79.44 103 LEU A O 1
ATOM 870 N N . ASN A 1 104 ? -2.459 -9.561 -25.366 1.00 82.69 104 ASN A N 1
ATOM 871 C CA . ASN A 1 104 ? -2.033 -10.358 -26.527 1.00 82.69 104 ASN A CA 1
ATOM 872 C C . ASN A 1 104 ? -0.667 -11.045 -26.316 1.00 82.69 104 ASN A C 1
ATOM 874 O O . ASN A 1 104 ? 0.237 -10.904 -27.130 1.00 82.69 104 ASN A O 1
ATOM 878 N N . HIS A 1 105 ? -0.496 -11.739 -25.183 1.00 80.06 105 HIS A N 1
ATOM 879 C CA . HIS A 1 105 ? 0.752 -12.406 -24.764 1.00 80.06 105 HIS A CA 1
ATOM 880 C C . HIS A 1 105 ? 1.947 -11.485 -24.445 1.00 80.06 105 HIS A C 1
ATOM 882 O O . HIS A 1 105 ? 2.948 -11.956 -23.911 1.00 80.06 105 HIS A O 1
ATOM 888 N N . LEU A 1 106 ? 1.836 -10.172 -24.659 1.00 82.12 106 LEU A N 1
ATOM 889 C CA . LEU A 1 106 ? 2.868 -9.197 -24.307 1.00 82.12 106 LEU A CA 1
ATOM 890 C C . LEU A 1 106 ? 2.641 -8.647 -22.901 1.00 82.12 106 LEU A C 1
ATOM 892 O O . LEU A 1 106 ? 1.550 -8.172 -22.581 1.00 82.12 106 LEU A O 1
ATOM 896 N N . GLN A 1 107 ? 3.671 -8.676 -22.053 1.00 82.50 107 GLN A N 1
ATOM 897 C CA . GLN A 1 107 ? 3.597 -8.049 -20.734 1.00 82.50 107 GLN A CA 1
ATOM 898 C C . GLN A 1 107 ? 3.579 -6.523 -20.886 1.00 82.50 107 GLN A C 1
ATOM 900 O O . GLN A 1 107 ? 4.548 -5.921 -21.341 1.00 82.50 107 GLN A O 1
ATOM 905 N N . ILE A 1 108 ? 2.487 -5.886 -20.464 1.00 82.25 108 ILE A N 1
ATOM 906 C CA . ILE A 1 108 ? 2.292 -4.435 -20.592 1.00 82.25 108 ILE A CA 1
ATOM 907 C C . ILE A 1 108 ? 2.672 -3.666 -19.321 1.00 82.25 108 ILE A C 1
ATOM 909 O O . ILE A 1 108 ? 3.098 -2.509 -19.391 1.00 82.25 108 ILE A O 1
ATOM 913 N N . SER A 1 109 ? 2.499 -4.283 -18.148 1.00 84.75 109 SER A N 1
ATOM 914 C CA . SER A 1 109 ? 2.781 -3.676 -16.843 1.00 84.75 109 SER A CA 1
ATOM 915 C C . SER A 1 109 ? 2.700 -4.706 -15.713 1.00 84.75 109 SER A C 1
ATOM 917 O O . SER A 1 109 ? 2.450 -5.890 -15.940 1.00 84.75 109 SER A O 1
ATOM 919 N N . ASN A 1 110 ? 2.889 -4.234 -14.481 1.00 89.06 110 ASN A N 1
ATOM 920 C CA . ASN A 1 110 ? 2.617 -4.994 -13.269 1.00 89.06 110 ASN A CA 1
ATOM 921 C C . ASN A 1 110 ? 1.461 -4.360 -12.502 1.00 89.06 110 ASN A C 1
ATOM 923 O O . ASN A 1 110 ? 1.309 -3.140 -12.484 1.00 89.06 110 ASN A O 1
ATOM 927 N N . CYS A 1 111 ? 0.681 -5.198 -11.833 1.00 90.69 111 CYS A N 1
ATOM 928 C CA . CYS A 1 111 ? -0.226 -4.813 -10.769 1.00 90.69 111 CYS A CA 1
ATOM 929 C C . CYS A 1 111 ? 0.399 -5.138 -9.421 1.00 90.69 111 CYS A C 1
ATOM 931 O O . CYS A 1 111 ? 0.742 -6.289 -9.173 1.00 90.69 111 CYS A O 1
ATOM 933 N N . TYR A 1 112 ? 0.490 -4.140 -8.545 1.00 93.75 112 TYR A N 1
ATOM 934 C CA . TYR A 1 112 ? 0.943 -4.316 -7.170 1.00 93.75 112 TYR A CA 1
ATOM 935 C C . TYR A 1 112 ? -0.270 -4.291 -6.242 1.00 93.75 112 TYR A C 1
ATOM 937 O O . TYR A 1 112 ? -0.950 -3.276 -6.099 1.00 93.75 112 TYR A O 1
ATOM 945 N N . ARG A 1 113 ? -0.577 -5.420 -5.615 1.00 93.62 113 ARG A N 1
ATOM 946 C CA . ARG A 1 113 ? -1.644 -5.507 -4.618 1.00 93.62 113 ARG A CA 1
ATOM 947 C C . ARG A 1 113 ? -1.066 -5.152 -3.263 1.00 93.62 113 ARG A C 1
ATOM 949 O O . ARG A 1 113 ? -0.209 -5.871 -2.765 1.00 93.62 113 ARG A O 1
ATOM 956 N N . LEU A 1 114 ? -1.524 -4.041 -2.695 1.00 96.19 114 LEU A N 1
ATOM 957 C CA . LEU A 1 114 ? -1.037 -3.523 -1.413 1.00 96.19 114 LEU A CA 1
ATOM 958 C C . LEU A 1 114 ? -1.985 -3.823 -0.249 1.00 96.19 114 LEU A C 1
ATOM 960 O O . LEU A 1 114 ? -1.783 -3.309 0.838 1.00 96.19 114 LEU A O 1
ATOM 964 N N . ASP A 1 115 ? -3.028 -4.620 -0.459 1.00 95.00 115 ASP A N 1
ATOM 965 C CA . ASP A 1 115 ? -4.101 -4.869 0.508 1.00 95.00 115 ASP A CA 1
ATOM 966 C C . ASP A 1 115 ? -3.603 -5.251 1.897 1.00 95.00 115 ASP A C 1
ATOM 968 O O . ASP A 1 115 ? -4.045 -4.681 2.892 1.00 95.00 115 ASP A O 1
ATOM 972 N N . LYS A 1 116 ? -2.666 -6.203 1.960 1.00 95.50 116 LYS A N 1
ATOM 973 C CA . LYS A 1 116 ? -2.121 -6.674 3.230 1.00 95.50 116 LYS A CA 1
ATOM 974 C C . LYS A 1 116 ? -1.230 -5.613 3.869 1.00 95.50 116 LYS A C 1
ATOM 976 O O . LYS A 1 116 ? -1.403 -5.336 5.047 1.00 95.50 116 LYS A O 1
ATOM 981 N N . LEU A 1 117 ? -0.352 -4.967 3.096 1.00 96.81 117 LEU A N 1
ATOM 982 C CA . LEU A 1 117 ? 0.429 -3.820 3.569 1.00 96.81 117 LEU A CA 1
ATOM 983 C C . LEU A 1 117 ? -0.471 -2.716 4.148 1.00 96.81 117 LEU A C 1
ATOM 985 O O . LEU A 1 117 ? -0.215 -2.226 5.241 1.00 96.81 117 LEU A O 1
ATOM 989 N N . VAL A 1 118 ? -1.534 -2.341 3.438 1.00 97.00 118 VAL A N 1
ATOM 990 C CA . VAL A 1 118 ? -2.483 -1.299 3.853 1.00 97.00 118 VAL A CA 1
ATOM 991 C C . VAL A 1 118 ? -3.222 -1.706 5.122 1.00 97.00 118 VAL A C 1
ATOM 993 O O . VAL A 1 118 ? -3.375 -0.879 6.015 1.00 97.00 118 VAL A O 1
ATOM 996 N N . LEU A 1 119 ? -3.635 -2.968 5.235 1.00 96.12 119 LEU A N 1
ATOM 997 C CA . LEU A 1 119 ? -4.262 -3.483 6.446 1.00 96.12 119 LEU A CA 1
ATOM 998 C C . LEU A 1 119 ? -3.285 -3.486 7.637 1.00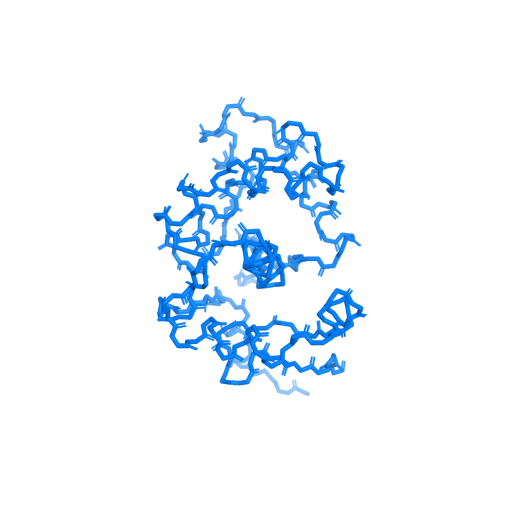 96.12 119 LEU A C 1
ATOM 1000 O O . LEU A 1 119 ? -3.655 -3.048 8.724 1.00 96.12 119 LEU A O 1
ATOM 1004 N N . CYS A 1 120 ? -2.027 -3.894 7.439 1.00 96.38 120 CYS A N 1
ATOM 1005 C CA . CYS A 1 120 ? -0.989 -3.793 8.468 1.00 96.38 120 CYS A CA 1
ATOM 1006 C C . CYS A 1 120 ? -0.755 -2.343 8.905 1.00 96.38 120 CYS A C 1
ATOM 1008 O O . CYS A 1 120 ? -0.658 -2.073 10.098 1.00 96.38 120 CYS A O 1
ATOM 1010 N N . LEU A 1 121 ? -0.698 -1.404 7.958 1.00 96.94 121 LEU A N 1
ATOM 1011 C CA . LEU A 1 121 ? -0.563 0.019 8.265 1.00 96.94 121 LEU A CA 1
ATOM 1012 C C . LEU A 1 121 ? -1.776 0.540 9.035 1.00 96.94 121 LEU A C 1
ATOM 1014 O O . LEU A 1 121 ? -1.600 1.233 10.030 1.00 96.94 121 LEU A O 1
ATOM 1018 N N . ALA A 1 122 ? -2.994 0.188 8.623 1.00 95.81 122 ALA A N 1
ATOM 1019 C CA . ALA A 1 122 ? -4.205 0.590 9.328 1.00 95.81 122 ALA A CA 1
ATOM 1020 C C . ALA A 1 122 ? -4.220 0.060 10.768 1.00 95.81 122 ALA A C 1
ATOM 1022 O O . ALA A 1 122 ? -4.508 0.815 11.694 1.00 95.81 122 ALA A O 1
ATOM 1023 N N . ARG A 1 123 ? -3.828 -1.206 10.971 1.00 95.75 123 ARG A N 1
ATOM 1024 C CA . ARG A 1 123 ? -3.693 -1.786 12.309 1.00 95.75 123 ARG A CA 1
ATOM 1025 C C . ARG A 1 123 ? -2.643 -1.061 13.142 1.00 95.75 123 ARG A C 1
ATOM 1027 O O . ARG A 1 123 ? -2.942 -0.655 14.258 1.00 95.75 123 ARG A O 1
ATOM 1034 N N . TYR A 1 124 ? -1.448 -0.866 12.589 1.00 95.94 124 TYR A N 1
ATOM 1035 C CA . TYR A 1 124 ? -0.360 -0.170 13.270 1.00 95.94 124 TYR A CA 1
ATOM 1036 C C . TYR A 1 124 ? -0.773 1.249 13.681 1.00 95.94 124 TYR A C 1
ATOM 1038 O O . TYR A 1 124 ? -0.551 1.656 14.816 1.00 95.94 124 TYR A O 1
ATOM 1046 N N . LEU A 1 125 ? -1.435 1.990 12.789 1.00 95.81 125 LEU A N 1
ATOM 1047 C CA . LEU A 1 125 ? -1.953 3.325 13.083 1.00 95.81 125 LEU A CA 1
ATOM 1048 C C . LEU A 1 125 ? -3.006 3.301 14.199 1.00 95.81 125 LEU A C 1
ATOM 1050 O O . LEU A 1 125 ? -2.953 4.153 15.084 1.00 95.81 125 LEU A O 1
ATOM 1054 N N . ALA A 1 126 ? -3.932 2.339 14.183 1.00 94.31 126 ALA A N 1
ATOM 1055 C CA . ALA A 1 126 ? -4.946 2.194 15.226 1.00 94.31 126 ALA A CA 1
ATOM 1056 C C . ALA A 1 126 ? -4.319 1.911 16.604 1.00 94.31 126 ALA A C 1
ATOM 1058 O O . ALA A 1 126 ? -4.702 2.537 17.588 1.00 94.31 126 ALA A O 1
ATOM 1059 N N . GLU A 1 127 ? -3.304 1.042 16.663 1.00 93.81 127 GLU A N 1
ATOM 1060 C CA . GLU A 1 127 ? -2.539 0.750 17.889 1.00 93.81 127 GLU A CA 1
ATOM 1061 C C . GLU A 1 127 ? -1.775 1.976 18.421 1.00 93.81 127 GLU A C 1
ATOM 1063 O O . GLU A 1 127 ? -1.527 2.071 19.618 1.00 93.81 127 GLU A O 1
ATOM 1068 N N . HIS A 1 128 ? -1.459 2.945 17.556 1.00 94.25 128 HIS A N 1
ATOM 1069 C CA . HIS A 1 128 ? -0.805 4.211 17.914 1.00 94.25 128 HIS A CA 1
ATOM 1070 C C . HIS A 1 128 ? -1.800 5.382 18.020 1.00 94.25 128 HIS A C 1
ATOM 1072 O O . HIS A 1 128 ? -1.451 6.540 17.783 1.00 94.25 128 HIS A O 1
ATOM 1078 N N . GLY A 1 129 ? -3.063 5.091 18.349 1.00 89.88 129 GLY A N 1
ATOM 1079 C CA . GLY A 1 129 ? -4.067 6.108 18.665 1.00 89.88 129 GLY A CA 1
ATOM 1080 C C . GLY A 1 129 ? -4.575 6.903 17.459 1.00 89.88 129 GLY A C 1
ATOM 1081 O O . GLY A 1 129 ? -5.058 8.022 17.619 1.00 89.88 129 GLY A O 1
ATOM 1082 N N . CYS A 1 130 ? -4.464 6.371 16.238 1.00 91.81 130 CYS A N 1
ATOM 1083 C CA . CYS A 1 130 ? -5.110 6.957 15.066 1.00 91.81 130 CYS A CA 1
ATOM 1084 C C . CYS A 1 130 ? -6.541 6.412 14.917 1.00 91.81 130 CYS A C 1
ATOM 1086 O O . CYS A 1 130 ? -6.702 5.268 14.485 1.00 91.81 130 CYS A O 1
ATOM 1088 N N . PRO A 1 131 ? -7.589 7.204 15.213 1.00 86.31 131 PRO A N 1
ATOM 1089 C CA . PRO A 1 131 ? -8.958 6.746 15.036 1.00 86.31 131 PRO A CA 1
ATOM 1090 C C . PRO A 1 131 ? -9.315 6.658 13.548 1.00 86.31 131 PRO A C 1
ATOM 1092 O O . PRO A 1 131 ? -8.996 7.552 12.760 1.00 86.31 131 PRO A O 1
ATOM 1095 N N . PHE A 1 132 ? -10.028 5.597 13.180 1.00 90.44 132 PHE A N 1
ATOM 1096 C CA . PHE A 1 132 ? -10.687 5.454 11.883 1.00 90.44 132 PHE A CA 1
ATOM 1097 C C . PHE A 1 132 ? -12.181 5.683 12.074 1.00 90.44 132 PHE A C 1
ATOM 1099 O O . PHE A 1 132 ? -12.772 5.104 12.982 1.00 90.44 132 PHE A O 1
ATOM 1106 N N . GLN A 1 133 ? -12.781 6.540 11.250 1.00 87.06 133 GLN A N 1
ATOM 1107 C CA . GLN A 1 133 ? -14.209 6.875 11.336 1.00 87.06 133 GLN A CA 1
ATOM 1108 C C . GLN A 1 133 ? -15.060 6.097 10.329 1.00 87.06 133 GLN A C 1
ATOM 1110 O O . GLN A 1 133 ? -16.277 6.034 10.471 1.00 87.06 133 GLN A O 1
ATOM 1115 N N . ASP A 1 134 ? -14.444 5.512 9.301 1.00 91.62 134 ASP A N 1
ATOM 1116 C CA . ASP A 1 134 ? -15.176 4.742 8.311 1.00 91.62 134 ASP A CA 1
ATOM 1117 C C . ASP A 1 134 ? -15.518 3.345 8.844 1.00 91.62 134 ASP A C 1
ATOM 1119 O O . ASP A 1 134 ? -14.666 2.611 9.354 1.00 91.62 134 ASP A O 1
ATOM 1123 N N . LYS A 1 135 ? -16.788 2.966 8.678 1.00 92.44 135 LYS A N 1
ATOM 1124 C CA . LYS A 1 135 ? -17.325 1.689 9.159 1.00 92.44 135 LYS A CA 1
ATOM 1125 C C . LYS A 1 135 ? -16.561 0.483 8.606 1.00 92.44 135 LYS A C 1
ATOM 1127 O O . LYS A 1 135 ? -16.309 -0.467 9.331 1.00 92.44 135 LYS A O 1
ATOM 1132 N N . PHE A 1 136 ? -16.146 0.532 7.338 1.00 93.50 136 PHE A N 1
ATOM 1133 C CA . PHE A 1 136 ? -15.420 -0.570 6.704 1.00 93.50 136 PHE A CA 1
ATOM 1134 C C . PHE A 1 136 ? -14.094 -0.877 7.410 1.00 93.50 136 PHE A C 1
ATOM 1136 O O . PHE A 1 136 ? -13.814 -2.036 7.721 1.00 93.50 136 PHE A O 1
ATOM 1143 N N . THR A 1 137 ? -13.280 0.146 7.679 1.00 93.38 137 THR A N 1
ATOM 1144 C CA . THR A 1 137 ? -12.009 -0.035 8.383 1.00 93.38 137 THR A CA 1
ATOM 1145 C C . THR A 1 137 ? -12.235 -0.506 9.812 1.00 93.38 137 THR A C 1
ATOM 1147 O O . THR A 1 137 ? -11.566 -1.446 10.240 1.00 93.38 137 THR A O 1
ATOM 1150 N N . GLN A 1 138 ? -13.200 0.083 10.526 1.00 93.62 138 GLN A N 1
ATOM 1151 C CA . GLN A 1 138 ? -13.559 -0.352 11.878 1.00 93.62 138 GLN A CA 1
ATOM 1152 C C . GLN A 1 138 ? -13.961 -1.833 11.907 1.00 93.62 138 GLN A C 1
ATOM 1154 O O . GLN A 1 138 ? -13.381 -2.600 12.672 1.00 93.62 138 GLN A O 1
ATOM 1159 N N . ASP A 1 139 ? -14.861 -2.263 11.019 1.00 93.06 139 ASP A N 1
ATOM 1160 C CA . ASP A 1 139 ? -15.327 -3.650 10.939 1.00 93.06 139 ASP A CA 1
ATOM 1161 C C . ASP A 1 139 ? -14.161 -4.628 10.701 1.00 93.06 139 ASP A C 1
ATOM 1163 O O . ASP A 1 139 ? -14.072 -5.674 11.347 1.00 93.06 139 ASP A O 1
ATOM 1167 N N . ILE A 1 140 ? -13.226 -4.296 9.799 1.00 92.12 140 ILE A N 1
ATOM 1168 C CA . ILE A 1 140 ? -12.047 -5.137 9.536 1.00 92.12 140 ILE A CA 1
ATOM 1169 C C . ILE A 1 140 ? -11.110 -5.202 10.749 1.00 92.12 140 ILE A C 1
ATOM 1171 O O . ILE A 1 140 ? -10.624 -6.285 11.092 1.00 92.12 140 ILE A O 1
ATOM 1175 N N . LEU A 1 141 ? -10.832 -4.065 11.388 1.00 92.56 141 LEU A N 1
ATOM 1176 C CA . LEU A 1 141 ? -9.937 -4.010 12.545 1.00 92.56 141 LEU A CA 1
ATOM 1177 C C . LEU A 1 141 ? -10.526 -4.764 13.744 1.00 92.56 141 LEU A C 1
ATOM 1179 O O . LEU A 1 141 ? -9.798 -5.508 14.400 1.00 92.56 141 LEU A O 1
ATOM 1183 N N . CYS A 1 142 ? -11.836 -4.653 13.978 1.00 90.38 142 CYS A N 1
ATOM 1184 C CA . CYS A 1 142 ? -12.545 -5.406 15.013 1.00 90.38 142 CYS A CA 1
ATOM 1185 C C . CYS A 1 142 ? -12.487 -6.917 14.757 1.00 90.38 142 CYS A C 1
ATOM 1187 O O . CYS A 1 142 ? -12.137 -7.683 15.649 1.00 90.38 142 CYS A O 1
ATOM 1189 N N . ARG A 1 143 ? -12.729 -7.360 13.514 1.00 87.38 143 ARG A N 1
ATOM 1190 C CA . ARG A 1 143 ? -12.663 -8.787 13.129 1.00 87.38 143 ARG A CA 1
ATOM 1191 C C . ARG A 1 143 ? -11.290 -9.432 13.320 1.00 87.38 143 ARG A C 1
ATOM 1193 O O . ARG A 1 143 ? -11.177 -10.651 13.233 1.00 87.38 143 ARG A O 1
ATOM 1200 N N . THR A 1 144 ? -10.245 -8.634 13.508 1.00 85.25 144 THR A N 1
ATOM 1201 C CA . THR A 1 144 ? -8.859 -9.101 13.588 1.00 85.25 144 THR A CA 1
ATOM 1202 C C . THR A 1 144 ? -8.185 -8.753 14.920 1.00 85.25 144 THR A C 1
ATOM 1204 O O . THR A 1 144 ? -6.979 -8.949 15.058 1.00 85.25 144 THR A O 1
ATOM 1207 N N . ALA A 1 145 ? -8.945 -8.271 15.911 1.00 78.88 145 ALA A N 1
ATOM 1208 C CA . ALA A 1 145 ? -8.414 -7.573 17.079 1.00 78.88 145 ALA A CA 1
ATOM 1209 C C . ALA A 1 145 ? -7.427 -8.377 17.945 1.00 78.88 145 ALA A C 1
ATOM 1211 O O . ALA A 1 145 ? -6.370 -7.843 18.291 1.00 78.88 145 ALA A O 1
ATOM 1212 N N . ASP A 1 146 ? -7.732 -9.643 18.239 1.00 81.38 146 ASP A N 1
ATOM 1213 C CA . ASP A 1 146 ? -7.036 -10.412 19.287 1.00 81.38 146 ASP A CA 1
ATOM 1214 C C . ASP A 1 146 ? -5.755 -11.113 18.814 1.00 81.38 146 ASP A C 1
ATOM 1216 O O . ASP A 1 146 ? -4.916 -11.530 19.612 1.00 81.38 146 ASP A O 1
ATOM 1220 N N . SER A 1 147 ? -5.583 -11.283 17.502 1.00 84.75 147 SER A N 1
ATOM 1221 C CA . SER A 1 147 ? -4.473 -12.074 16.952 1.00 84.75 147 SER A CA 1
ATOM 1222 C C . SER A 1 147 ? -3.943 -11.558 15.616 1.00 84.75 147 SER A C 1
ATOM 1224 O O . SER A 1 147 ? -3.292 -12.309 14.884 1.00 84.75 147 SER A O 1
ATOM 1226 N N . PHE A 1 148 ? -4.177 -10.276 15.303 1.00 92.69 148 PHE A N 1
ATOM 1227 C CA . PHE A 1 148 ? -3.824 -9.662 14.020 1.00 92.69 148 PHE A CA 1
ATOM 1228 C C . PHE A 1 148 ? -2.416 -10.042 13.551 1.00 92.69 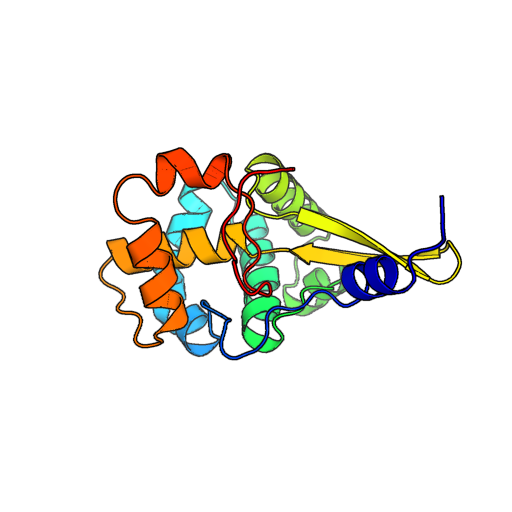148 PHE A C 1
ATOM 1230 O O . PHE A 1 148 ? -2.253 -10.713 12.536 1.00 92.69 148 PHE A O 1
ATOM 1237 N N . TRP A 1 149 ? -1.385 -9.671 14.315 1.00 92.56 149 TRP A N 1
ATOM 1238 C CA . TRP A 1 149 ? 0.008 -9.834 13.889 1.00 92.56 149 TRP A CA 1
ATOM 1239 C C . TRP A 1 149 ? 0.429 -11.304 13.761 1.00 92.56 149 TRP A C 1
ATOM 1241 O O . TRP A 1 149 ? 1.300 -11.627 12.956 1.00 92.56 149 TRP A O 1
ATOM 1251 N N . ARG A 1 150 ? -0.229 -12.213 14.494 1.00 88.19 150 ARG A N 1
ATOM 1252 C CA . ARG A 1 150 ? 0.011 -13.664 14.412 1.00 88.19 150 ARG A CA 1
ATOM 1253 C C . ARG A 1 150 ? -0.656 -14.303 13.192 1.00 88.19 150 ARG A C 1
ATOM 1255 O O . ARG A 1 150 ? -0.172 -15.315 12.693 1.00 88.19 150 ARG A O 1
ATOM 1262 N N . THR A 1 151 ? -1.763 -13.735 12.720 1.00 87.56 151 THR A N 1
ATOM 1263 C CA . THR A 1 151 ? -2.607 -14.328 11.670 1.00 87.56 151 THR A CA 1
ATOM 1264 C C . THR A 1 151 ? -2.429 -13.662 10.309 1.00 87.56 151 THR A C 1
ATOM 1266 O O . THR A 1 151 ? -2.571 -14.331 9.286 1.00 87.56 151 THR A O 1
ATOM 1269 N N . ILE A 1 152 ? -2.047 -12.382 10.266 1.00 90.19 152 ILE A N 1
ATOM 1270 C CA . ILE A 1 152 ? -1.985 -11.571 9.042 1.00 90.19 152 ILE A CA 1
ATOM 1271 C C . ILE A 1 152 ? -1.068 -12.169 7.963 1.00 90.19 152 ILE A C 1
ATOM 1273 O O . ILE A 1 152 ? -1.337 -12.065 6.764 1.00 90.19 152 ILE A O 1
ATOM 1277 N N . THR A 1 153 ? -0.005 -12.859 8.375 1.00 86.06 153 THR A N 1
ATOM 1278 C CA . THR A 1 153 ? 0.928 -13.538 7.465 1.00 86.06 153 THR A CA 1
ATOM 1279 C C . THR A 1 153 ? 0.272 -14.709 6.735 1.00 86.06 153 THR A C 1
ATOM 1281 O O . THR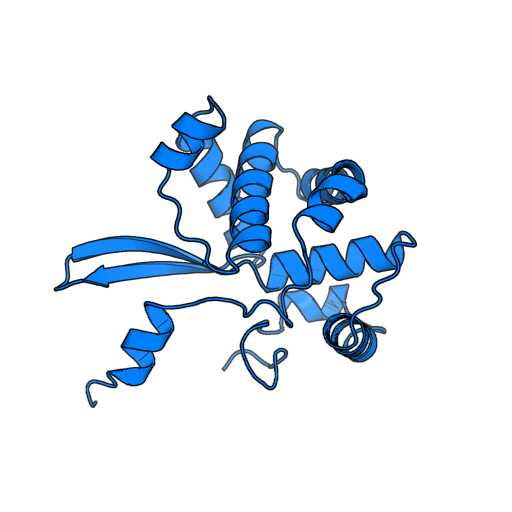 A 1 153 ? 0.575 -14.935 5.566 1.00 86.06 153 THR A O 1
ATOM 1284 N N . ARG A 1 154 ? -0.676 -15.395 7.385 1.00 85.12 154 ARG A N 1
ATOM 1285 C CA . ARG A 1 154 ? -1.336 -16.613 6.893 1.00 85.12 154 ARG A CA 1
ATOM 1286 C C . ARG A 1 154 ? -2.630 -16.341 6.144 1.00 85.12 154 ARG A C 1
ATOM 1288 O O . ARG A 1 154 ? -3.038 -17.172 5.345 1.00 85.12 154 ARG A O 1
ATOM 1295 N N . ILE A 1 155 ? -3.275 -15.203 6.384 1.00 88.94 155 ILE A N 1
ATOM 1296 C CA . ILE A 1 155 ? -4.535 -14.871 5.719 1.00 88.94 155 ILE A CA 1
ATOM 1297 C C . ILE A 1 155 ? -4.302 -14.220 4.355 1.00 88.94 155 ILE A C 1
ATOM 1299 O O . ILE A 1 155 ? -3.355 -13.458 4.118 1.00 88.94 155 ILE A O 1
ATOM 1303 N N . ARG A 1 156 ? -5.238 -14.484 3.450 1.00 89.44 156 ARG A N 1
ATOM 1304 C CA . ARG A 1 156 ? -5.402 -13.738 2.212 1.00 89.44 156 ARG A CA 1
ATOM 1305 C C . ARG A 1 156 ? -6.184 -12.463 2.511 1.00 89.44 156 ARG A C 1
ATOM 1307 O O . ARG A 1 156 ? -7.273 -12.520 3.078 1.00 89.44 156 ARG A O 1
ATOM 1314 N N . VAL A 1 157 ? -5.650 -11.327 2.063 1.00 92.38 157 VAL A N 1
ATOM 1315 C CA . VAL A 1 157 ? -6.302 -10.015 2.190 1.00 92.38 157 VAL A CA 1
ATOM 1316 C C . VAL A 1 157 ? -6.665 -9.481 0.807 1.00 92.38 157 VAL A C 1
ATOM 1318 O O . VAL A 1 157 ? -5.817 -9.393 -0.088 1.00 92.38 157 VAL A O 1
ATOM 1321 N N . ARG A 1 158 ? -7.941 -9.141 0.624 1.00 91.88 158 ARG A N 1
ATOM 1322 C CA . ARG A 1 158 ? -8.502 -8.559 -0.599 1.00 91.88 158 ARG A CA 1
ATOM 1323 C C . ARG A 1 158 ? -9.571 -7.529 -0.270 1.00 91.88 158 ARG A C 1
ATOM 1325 O O . ARG A 1 158 ? -10.757 -7.831 -0.256 1.00 91.88 158 ARG A O 1
ATOM 1332 N N . LEU A 1 159 ? -9.163 -6.282 -0.083 1.00 92.31 159 LEU A N 1
ATOM 1333 C CA . LEU A 1 159 ? -10.046 -5.199 0.352 1.00 92.31 159 LEU A CA 1
ATOM 1334 C C . LEU A 1 159 ? -11.166 -4.900 -0.657 1.00 92.31 159 LEU A C 1
ATOM 1336 O O . LEU A 1 159 ? -12.226 -4.402 -0.285 1.00 92.31 159 LEU A O 1
ATOM 1340 N N . ARG A 1 160 ? -10.981 -5.253 -1.935 1.00 90.06 160 ARG A N 1
ATOM 1341 C CA . ARG A 1 160 ? -12.033 -5.116 -2.950 1.00 90.06 160 ARG A CA 1
ATOM 1342 C C . ARG A 1 160 ? -13.183 -6.127 -2.799 1.00 90.06 160 ARG A C 1
ATOM 1344 O O . ARG A 1 160 ? -14.284 -5.833 -3.255 1.00 90.06 160 ARG A O 1
ATOM 1351 N N . ASP A 1 161 ? -12.928 -7.312 -2.237 1.00 89.75 161 ASP A N 1
ATOM 1352 C CA . ASP A 1 161 ? -13.872 -8.440 -2.263 1.00 89.75 161 ASP A CA 1
ATOM 1353 C C . ASP A 1 161 ? -14.901 -8.303 -1.118 1.00 89.75 161 ASP A C 1
ATOM 1355 O O . ASP A 1 161 ? -14.562 -7.769 -0.060 1.00 89.75 161 ASP A O 1
ATOM 1359 N N . PRO A 1 162 ? -16.167 -8.748 -1.272 1.00 86.44 162 PRO A N 1
ATOM 1360 C CA . PRO A 1 162 ? -17.200 -8.608 -0.236 1.00 86.44 162 PRO A CA 1
ATOM 1361 C C . PRO A 1 162 ? -16.790 -9.160 1.131 1.00 86.44 162 PRO A C 1
ATOM 1363 O O . PRO A 1 162 ? -17.035 -8.507 2.141 1.00 86.44 162 PRO A O 1
ATOM 1366 N N . ASN A 1 163 ? -16.103 -10.306 1.145 1.00 88.56 163 ASN A N 1
ATOM 1367 C CA . ASN A 1 163 ? -15.393 -10.800 2.316 1.00 88.56 163 ASN A CA 1
ATOM 1368 C C . ASN A 1 163 ? -13.878 -10.606 2.108 1.00 88.56 163 ASN A C 1
ATOM 1370 O O . ASN A 1 163 ? -13.257 -11.400 1.398 1.00 88.56 163 ASN A O 1
ATOM 1374 N N . PRO A 1 164 ? -13.280 -9.552 2.687 1.00 89.56 164 PRO A N 1
ATOM 1375 C CA . PRO A 1 164 ? -11.908 -9.168 2.378 1.00 89.56 164 PRO A CA 1
ATOM 1376 C C . PRO A 1 164 ? -10.845 -10.026 3.069 1.00 89.56 164 PRO A C 1
ATOM 1378 O O . PRO A 1 164 ? -9.668 -9.916 2.728 1.00 89.56 164 PRO A O 1
ATOM 1381 N N . LEU A 1 165 ? -11.245 -10.866 4.027 1.00 91.06 165 LEU A N 1
ATOM 1382 C CA . LEU A 1 165 ? -10.368 -11.735 4.805 1.00 91.06 165 LEU A CA 1
ATOM 1383 C C . LEU A 1 165 ? -10.761 -13.192 4.556 1.00 91.06 165 LEU A C 1
ATOM 1385 O O . LEU A 1 165 ? -11.929 -13.553 4.701 1.00 91.06 165 LEU A O 1
ATOM 1389 N N . GLY A 1 166 ? -9.791 -14.034 4.210 1.00 84.25 166 GLY A N 1
ATOM 1390 C CA . GLY A 1 166 ? -10.020 -15.465 4.024 1.00 84.25 166 GLY A CA 1
ATOM 1391 C C . GLY A 1 166 ? -8.746 -16.287 4.166 1.00 84.25 166 GLY A C 1
ATOM 1392 O O . GLY A 1 166 ? -7.643 -15.739 4.220 1.00 84.25 166 GLY A O 1
ATOM 1393 N N . MET A 1 167 ? -8.899 -17.608 4.204 1.00 71.00 167 MET A N 1
ATOM 1394 C CA . MET A 1 167 ? -7.765 -18.524 4.104 1.00 71.00 167 MET A CA 1
ATOM 1395 C C . MET A 1 167 ? -7.239 -18.548 2.658 1.00 71.00 167 MET A C 1
ATOM 1397 O O . MET A 1 167 ? -8.016 -18.331 1.718 1.00 71.00 167 MET A O 1
ATOM 1401 N N . PRO A 1 168 ? -5.927 -18.745 2.450 1.00 61.94 168 PRO A N 1
ATOM 1402 C CA . PRO A 1 168 ? -5.401 -19.064 1.130 1.00 61.94 168 PRO A CA 1
ATOM 1403 C C . PRO A 1 168 ? -6.093 -20.340 0.628 1.00 61.94 168 PRO A C 1
ATOM 1405 O O . PRO A 1 168 ? -6.309 -21.267 1.407 1.00 61.94 168 PRO A O 1
ATOM 1408 N N . ALA A 1 169 ? -6.520 -20.310 -0.635 1.00 55.75 169 ALA A N 1
ATOM 1409 C CA . ALA A 1 169 ? -7.104 -21.462 -1.318 1.00 55.75 169 ALA A CA 1
ATOM 1410 C C . ALA A 1 169 ? -6.009 -22.442 -1.739 1.00 55.75 169 ALA A C 1
ATOM 1412 O O . ALA A 1 169 ? -4.883 -21.950 -1.997 1.00 55.75 169 ALA A O 1
#

pLDDT: mean 88.28, std 10.91, range [41.06, 97.0]

Foldseek 3Di:
DDDPVVVLVCLQPDFQDPLLQLAALVNCVVCVVLLLVVVVVLVQDPLLVLLVSVQSNCCNPTRWRWDDLVVSCVVPVDDSVSNVVSVVSCVVLVQWDWDFRDDPNHGPTITIHRQLVSLVSSLSCVVVVNDDPRPNNVVVCVVCPPQNVVCSNQWQADSRDPPRTDGDD

Sequence (169 aa):
DCYNKRRILEAMTYGVPAPRRMLTPGLLLKKHDYIRTYLLNMHLTTAERDAAFFLLRIYAYYGKVYPKAPNYTEDCYRSKRSFWRAVAKLERAGLIDRINRYLNHLQISNCYRLDKLVLCLARYLAEHGCPFQDKFTQDILCRTADSFWRTITRIRVRLRDPNPLGMPA

Organism: NCBI:txid412755

Secondary structure (DSSP, 8-state):
----HHHHHHHHS----GGG-SS-HHHHHHTHHHHHHHHHHTT--HHHHHHHHHHHHHHHHHS-----HHHHHHHHS--HHHHHHHHHHHHHTTS-EEEEEEETTEEEEEEEE-HHHHHHHHHHHHHTT----SHHHHHHHHTTTTTHHHHTTTSEE-TTSSS-EE---

Radius of gyration: 16.01 Å; chains: 1; bounding box: 34×39×46 Å